Protein AF-S4P6R5-F1 (afdb_monomer_lite)

pLDDT: mean 89.03, std 12.49, range [44.88, 98.44]

Organism: NCBI:txid116150

Foldseek 3Di:
DPDPDDDDDDPVRVVVVVVVCVVPDPDPFDPDDVQFDALVCQLVQVGKDWPDQDPVDRDTDIDGDDNVLSPLLSVLLVVLVVVVVVCVVCVVVVHDLDDPVLVCCSCPVLVCLNVQLCVQRVVRNVDPHGHHNVSNVSSSVSSSVSSVVSVVSVVVSVVVVVVVVVVVVVVVVD

Radius of gyration: 25.07 Å; chains: 1; bounding box: 63×28×96 Å

Secondary structure (DSSP, 8-state):
---SS-----HHHHHHHHHHHHHH------S--TT---GGGTTTT---EEEEE-SSSS-EEEE---HHHHHHHHHHHHHHHHHHHHHHHHHHTT---S-HHHHHHHHHHHHHHHHHHHHTTGGGGG--S---GGGGHHHHHHHHHHHHHHHHHHHHHHHHHHHHHHHHHHHH--

InterPro domains:
  IPR027005 O-mannosyl-transferase-like [PTHR10050] (7-156)
  IPR032421 Protein O-mannosyl-transferase, C-terminal four TM domain [PF16192] (11-164)

Sequence (174 aa):
MIPTAATQLSFWDKFMELQYKMVTHAADAPQGHMFASEPVEWPLLVRSIAYWLSPNSNAQVHLIGNMITWYAGTLSVLLYGGLLGLYAIRQRRAYFDLTPRASQKFYDAGCVLFLGYWLHYLPYFFMDRTLFLHHYLPAYIFKILLLAFVIDHIYFTICVHESKRSFTNIFILC

Structure (mmCIF, N/CA/C/O backbone):
data_AF-S4P6R5-F1
#
_entry.id   AF-S4P6R5-F1
#
loop_
_atom_site.group_PDB
_atom_site.id
_atom_site.type_symbol
_atom_site.label_atom_id
_atom_site.label_alt_id
_atom_site.label_comp_id
_atom_site.label_asym_id
_atom_site.label_entity_id
_atom_site.label_seq_id
_atom_site.pdbx_PDB_ins_code
_atom_site.Cartn_x
_atom_site.Cartn_y
_atom_site.Cartn_z
_atom_site.occupancy
_atom_site.B_iso_or_equiv
_atom_site.auth_seq_id
_atom_site.auth_comp_id
_atom_site.auth_asym_id
_atom_site.auth_atom_id
_atom_site.pdbx_PDB_model_num
ATOM 1 N N . MET A 1 1 ? 6.935 -5.300 -47.816 1.00 49.19 1 MET A N 1
ATOM 2 C CA . MET A 1 1 ? 7.312 -4.056 -48.523 1.00 49.19 1 MET A CA 1
ATOM 3 C C . MET A 1 1 ? 7.751 -3.051 -47.475 1.00 49.19 1 MET A C 1
ATOM 5 O O . MET A 1 1 ? 7.007 -2.855 -46.524 1.00 49.19 1 MET A O 1
ATOM 9 N N . ILE A 1 2 ? 8.954 -2.487 -47.594 1.00 55.53 2 ILE A N 1
ATOM 10 C CA . ILE A 1 2 ? 9.420 -1.423 -46.692 1.00 55.53 2 ILE A CA 1
ATOM 11 C C . ILE A 1 2 ? 8.800 -0.113 -47.203 1.00 55.53 2 ILE A C 1
ATOM 13 O O . ILE A 1 2 ? 8.944 0.166 -48.396 1.00 55.53 2 ILE A O 1
ATOM 17 N N . PRO A 1 3 ? 8.064 0.649 -46.377 1.00 72.31 3 PRO A N 1
ATOM 18 C CA . PRO A 1 3 ? 7.423 1.878 -46.830 1.00 72.31 3 PRO A CA 1
ATOM 19 C C . PRO A 1 3 ? 8.479 2.893 -47.287 1.00 72.31 3 PRO A C 1
ATOM 21 O O . PRO A 1 3 ? 9.433 3.178 -46.569 1.00 72.31 3 PRO A O 1
ATOM 24 N N . THR A 1 4 ? 8.311 3.424 -48.500 1.00 80.75 4 THR A N 1
ATOM 25 C CA . THR A 1 4 ? 9.236 4.374 -49.144 1.00 80.75 4 THR A CA 1
ATOM 26 C C . THR A 1 4 ? 8.958 5.837 -48.781 1.00 80.75 4 THR A C 1
ATOM 28 O O . THR A 1 4 ? 9.756 6.709 -49.115 1.00 80.75 4 THR A O 1
ATOM 31 N N . ALA A 1 5 ? 7.854 6.116 -48.078 1.00 80.56 5 ALA A N 1
ATOM 32 C CA . ALA A 1 5 ? 7.466 7.443 -47.605 1.00 80.56 5 ALA A CA 1
ATOM 33 C C . ALA A 1 5 ? 7.031 7.391 -46.132 1.00 80.56 5 ALA A C 1
ATOM 35 O O . ALA A 1 5 ? 6.478 6.389 -45.675 1.00 80.56 5 ALA A O 1
ATOM 36 N N . ALA A 1 6 ? 7.269 8.478 -45.392 1.00 79.38 6 ALA A N 1
ATOM 37 C CA . ALA A 1 6 ? 6.862 8.588 -43.995 1.00 79.38 6 ALA A CA 1
ATOM 38 C C . ALA A 1 6 ? 5.329 8.624 -43.876 1.00 79.38 6 ALA A C 1
ATOM 40 O O . ALA A 1 6 ? 4.673 9.479 -44.474 1.00 79.38 6 ALA A O 1
ATOM 41 N N . THR A 1 7 ? 4.760 7.720 -43.079 1.00 80.50 7 THR A N 1
ATOM 42 C CA . THR A 1 7 ? 3.329 7.699 -42.762 1.00 80.50 7 THR A CA 1
ATOM 43 C C . THR A 1 7 ? 2.951 8.945 -41.962 1.00 80.50 7 THR A C 1
ATOM 45 O O . THR A 1 7 ? 3.405 9.147 -40.835 1.00 80.50 7 THR A O 1
ATOM 48 N N . GLN A 1 8 ? 2.110 9.800 -42.546 1.00 87.56 8 GLN A N 1
ATOM 49 C CA . GLN A 1 8 ? 1.554 10.972 -41.872 1.00 87.56 8 GLN A CA 1
ATOM 50 C C . GLN A 1 8 ? 0.231 10.585 -41.212 1.00 87.56 8 GLN A C 1
ATOM 52 O O . GLN A 1 8 ? -0.776 10.388 -41.884 1.00 87.56 8 GLN A O 1
ATOM 57 N N . LEU A 1 9 ? 0.255 10.452 -39.890 1.00 89.94 9 LEU A N 1
ATOM 58 C CA . LEU A 1 9 ? -0.914 10.146 -39.064 1.00 89.94 9 LEU A CA 1
ATOM 59 C C . LEU A 1 9 ? -1.406 11.407 -38.347 1.00 89.94 9 LEU A C 1
ATOM 61 O O . LEU A 1 9 ? -0.592 12.263 -37.972 1.00 89.94 9 LEU A O 1
ATOM 65 N N . SER A 1 10 ? -2.717 11.495 -38.106 1.00 95.25 10 SER A N 1
ATOM 66 C CA . SER A 1 10 ? -3.272 12.531 -37.232 1.00 95.25 10 SER A CA 1
ATOM 67 C C . SER A 1 10 ? -2.797 12.331 -35.786 1.00 95.25 10 SER A C 1
ATOM 69 O O . SER A 1 10 ? -2.272 11.276 -35.422 1.00 95.25 10 SER A O 1
ATOM 71 N N . PHE A 1 11 ? -2.972 13.343 -34.932 1.00 95.69 11 PHE A N 1
ATOM 72 C CA . PHE A 1 11 ? -2.627 13.221 -33.513 1.00 95.69 11 PHE A CA 1
ATOM 73 C C . PHE A 1 11 ? -3.357 12.047 -32.840 1.00 95.69 11 PHE A C 1
ATOM 75 O O . PHE A 1 11 ? -2.725 11.263 -32.133 1.00 95.69 11 PHE A O 1
ATOM 82 N N . TRP A 1 12 ? -4.663 11.903 -33.087 1.00 97.50 12 TRP A N 1
ATOM 83 C CA . TRP A 1 12 ? -5.478 10.854 -32.473 1.00 97.50 12 TRP A CA 1
ATOM 84 C C . TRP A 1 12 ? -5.110 9.464 -32.982 1.00 97.50 12 TRP A C 1
ATOM 86 O O . TRP A 1 12 ? -5.035 8.538 -32.179 1.00 97.50 12 TRP A O 1
ATOM 96 N N . ASP A 1 13 ? -4.784 9.332 -34.269 1.00 95.69 13 ASP A N 1
ATOM 97 C CA . ASP A 1 13 ? -4.328 8.054 -34.825 1.00 95.69 13 ASP A CA 1
ATOM 98 C C . ASP A 1 13 ? -2.990 7.640 -34.207 1.00 95.69 13 ASP A C 1
ATOM 100 O O . ASP A 1 13 ? -2.846 6.507 -33.754 1.00 95.69 13 ASP A O 1
ATOM 104 N N . LYS A 1 14 ? -2.036 8.578 -34.085 1.00 95.00 14 LYS A N 1
ATOM 105 C CA . LYS A 1 14 ? -0.759 8.330 -33.392 1.00 95.00 14 LYS A CA 1
ATOM 106 C C . LYS A 1 14 ? -0.977 7.952 -31.932 1.00 95.00 14 LYS A C 1
ATOM 108 O O . LYS A 1 14 ? -0.330 7.034 -31.438 1.00 95.00 14 LYS A O 1
ATOM 113 N N . PHE A 1 15 ? -1.867 8.655 -31.234 1.00 95.69 15 PHE A N 1
ATOM 114 C CA . PHE A 1 15 ? -2.167 8.374 -29.834 1.00 95.69 15 PHE A CA 1
ATOM 115 C C . PHE A 1 15 ? -2.752 6.969 -29.662 1.00 95.69 15 PHE A C 1
ATOM 117 O O . PHE A 1 15 ? -2.246 6.199 -28.849 1.00 95.69 15 PHE A O 1
ATOM 124 N N . MET A 1 16 ? -3.769 6.611 -30.450 1.00 96.44 16 MET A N 1
ATOM 125 C CA . MET A 1 16 ? -4.414 5.298 -30.373 1.00 96.44 16 MET A CA 1
ATOM 126 C C . MET A 1 16 ? -3.463 4.172 -30.776 1.00 96.44 16 MET A C 1
ATOM 128 O O . MET A 1 16 ? -3.412 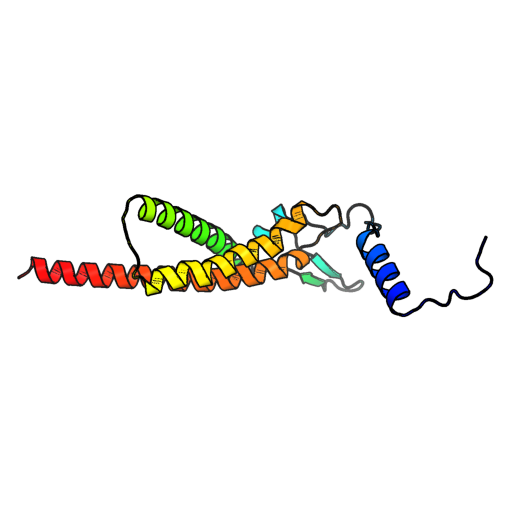3.150 -30.094 1.00 96.44 16 MET A O 1
ATOM 132 N N . GLU A 1 17 ? -2.657 4.372 -31.823 1.00 94.44 17 GLU A N 1
ATOM 133 C CA . GLU A 1 17 ? -1.625 3.414 -32.225 1.00 94.44 17 GLU A CA 1
ATOM 134 C C . GLU A 1 17 ? -0.605 3.189 -31.100 1.00 94.44 17 GLU A C 1
ATOM 136 O O . GLU A 1 17 ? -0.241 2.047 -30.817 1.00 94.44 17 GLU A O 1
ATOM 141 N N . LEU A 1 18 ? -0.168 4.255 -30.421 1.00 93.75 18 LEU A N 1
ATOM 142 C CA . LEU A 1 18 ? 0.756 4.153 -29.293 1.00 93.75 18 LEU A CA 1
ATOM 143 C C . LEU A 1 18 ? 0.129 3.442 -28.091 1.00 93.75 18 LEU A C 1
ATOM 145 O O . LEU A 1 18 ? 0.783 2.574 -27.522 1.00 93.75 18 LEU A O 1
ATOM 149 N N . GLN A 1 19 ? -1.115 3.753 -27.711 1.00 95.12 19 GLN A N 1
ATOM 150 C CA . GLN A 1 19 ? -1.785 3.057 -26.603 1.00 95.12 19 GLN A CA 1
ATOM 151 C C . GLN A 1 19 ? -1.976 1.571 -26.909 1.00 95.12 19 GLN A C 1
ATOM 153 O O . GLN A 1 19 ? -1.683 0.730 -26.061 1.00 95.12 19 GLN A O 1
ATOM 158 N N . TYR A 1 20 ? -2.396 1.242 -28.136 1.00 93.94 20 TYR A N 1
ATOM 159 C CA . TYR A 1 20 ? -2.498 -0.142 -28.588 1.00 93.94 20 TYR A CA 1
ATOM 160 C C . TYR A 1 20 ? -1.148 -0.846 -28.461 1.00 93.94 20 TYR A C 1
ATOM 162 O O . TYR A 1 20 ? -1.064 -1.878 -27.803 1.00 93.94 20 TYR A O 1
ATOM 170 N N . LYS A 1 21 ? -0.075 -0.236 -28.981 1.00 91.44 21 LYS A N 1
ATOM 171 C CA . LYS A 1 21 ? 1.283 -0.771 -28.855 1.00 91.44 21 LYS A CA 1
ATOM 172 C C . LYS A 1 21 ? 1.693 -0.952 -27.397 1.00 91.44 21 LYS A C 1
ATOM 174 O O . LYS A 1 21 ? 2.181 -2.019 -27.074 1.00 91.44 21 LYS A O 1
ATOM 179 N N . MET A 1 22 ? 1.456 0.013 -26.510 1.00 89.75 22 MET A N 1
ATOM 180 C CA . MET A 1 22 ? 1.801 -0.101 -25.083 1.00 89.75 22 MET A CA 1
ATOM 181 C C . MET A 1 22 ? 1.069 -1.253 -24.379 1.00 89.75 22 MET A C 1
ATOM 183 O O . MET A 1 22 ? 1.648 -1.883 -23.501 1.00 89.75 22 MET A O 1
ATOM 187 N N . VAL A 1 23 ? -0.182 -1.538 -24.759 1.00 87.94 23 VAL A N 1
ATOM 188 C CA . VAL A 1 23 ? -0.982 -2.629 -24.177 1.00 87.94 23 VAL A CA 1
ATOM 189 C C . VAL A 1 23 ? -0.608 -3.988 -24.770 1.00 87.94 23 VAL A C 1
ATOM 191 O O . VAL A 1 23 ? -0.499 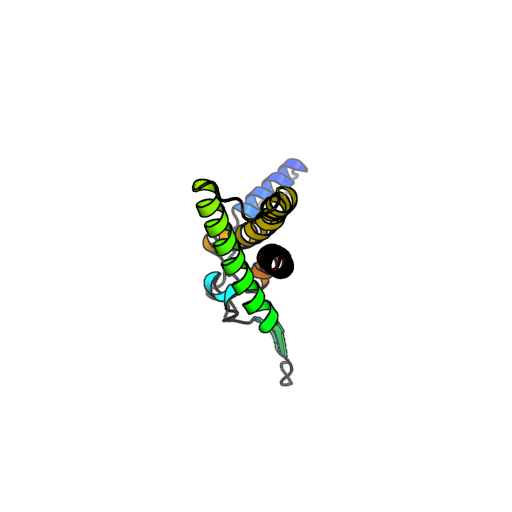-4.964 -24.035 1.00 87.94 23 VAL A O 1
ATOM 194 N N . THR A 1 24 ? -0.414 -4.072 -26.090 1.00 86.00 24 THR A N 1
ATOM 195 C CA . THR A 1 24 ? -0.097 -5.337 -26.774 1.00 86.00 24 THR A CA 1
ATOM 196 C C . THR A 1 24 ? 1.375 -5.704 -26.727 1.00 86.00 24 THR A C 1
ATOM 198 O O . THR A 1 24 ? 1.731 -6.832 -27.059 1.00 86.00 24 THR A O 1
ATOM 201 N N . HIS A 1 25 ? 2.245 -4.755 -26.379 1.00 80.56 25 HIS A N 1
ATOM 202 C CA . HIS A 1 25 ? 3.666 -5.009 -26.232 1.00 80.56 25 HIS A CA 1
ATOM 203 C C . HIS A 1 25 ? 3.883 -5.915 -25.022 1.00 80.56 25 HIS A C 1
ATOM 205 O O . HIS A 1 25 ? 4.023 -5.460 -23.885 1.00 80.56 25 HIS A O 1
ATOM 211 N N . ALA A 1 26 ? 3.947 -7.219 -25.284 1.00 65.38 26 ALA A N 1
ATOM 212 C CA . ALA A 1 26 ? 4.598 -8.149 -24.385 1.00 65.38 26 ALA A CA 1
ATOM 213 C C . ALA A 1 26 ? 6.039 -7.659 -24.239 1.00 65.38 26 ALA A C 1
ATOM 215 O O . ALA A 1 26 ? 6.773 -7.589 -25.222 1.00 65.38 26 ALA A O 1
ATOM 216 N N . ALA A 1 27 ? 6.417 -7.213 -23.040 1.00 63.91 27 ALA A N 1
ATOM 217 C CA . ALA A 1 27 ? 7.811 -6.898 -22.783 1.00 63.91 27 ALA A CA 1
ATOM 218 C C . ALA A 1 27 ? 8.633 -8.134 -23.160 1.00 63.91 27 ALA A C 1
ATOM 220 O O . ALA A 1 27 ? 8.326 -9.223 -22.673 1.00 63.91 27 ALA A O 1
ATOM 221 N N . ASP A 1 28 ? 9.647 -7.960 -24.010 1.00 55.53 28 ASP A N 1
ATOM 222 C CA . ASP A 1 28 ? 10.716 -8.936 -24.190 1.00 55.53 28 ASP A CA 1
ATOM 223 C C . ASP A 1 28 ? 11.390 -9.093 -22.826 1.00 55.53 28 ASP A C 1
ATOM 225 O O . ASP A 1 28 ? 12.357 -8.404 -22.511 1.00 55.53 28 ASP A O 1
ATOM 229 N N . ALA A 1 29 ? 10.810 -9.900 -21.941 1.00 55.19 29 ALA A N 1
ATOM 230 C CA . ALA A 1 29 ? 11.391 -10.207 -20.656 1.00 55.19 29 ALA A CA 1
ATOM 231 C C . ALA A 1 29 ? 12.580 -11.118 -20.966 1.00 55.19 29 ALA A C 1
ATOM 233 O O . ALA A 1 29 ? 12.367 -12.272 -21.357 1.00 55.19 29 ALA A O 1
ATOM 234 N N . PRO A 1 30 ? 13.834 -10.647 -20.826 1.00 55.91 30 PRO A N 1
ATOM 235 C CA . PRO A 1 30 ? 14.956 -11.560 -20.881 1.00 55.91 30 PRO A CA 1
ATOM 236 C C . PRO A 1 30 ? 14.722 -12.568 -19.755 1.00 55.91 30 PRO A C 1
ATOM 238 O O . PRO A 1 30 ? 14.359 -12.174 -18.642 1.00 55.91 30 PRO A O 1
ATOM 241 N N . GLN A 1 31 ? 14.867 -13.860 -20.052 1.00 58.12 31 GLN A N 1
ATOM 242 C CA . GLN A 1 31 ? 14.749 -14.931 -19.065 1.00 58.12 31 GLN A CA 1
ATOM 243 C C . GLN A 1 31 ? 15.452 -14.535 -17.757 1.00 58.12 31 GLN A C 1
ATOM 245 O O . GLN A 1 31 ? 16.655 -14.296 -17.752 1.00 58.12 31 GLN A O 1
ATOM 250 N N . GLY A 1 32 ? 14.674 -14.443 -16.672 1.00 63.12 32 GLY A N 1
ATOM 251 C CA . GLY A 1 32 ? 15.136 -14.347 -15.286 1.00 63.12 32 GLY A CA 1
ATOM 252 C C . GLY A 1 32 ? 16.294 -13.381 -15.031 1.00 63.12 32 GLY A C 1
ATOM 253 O O . GLY A 1 32 ? 17.434 -13.809 -14.863 1.00 63.12 32 GLY A O 1
ATOM 254 N N . HIS A 1 33 ? 16.017 -12.080 -14.902 1.00 78.56 33 HIS A N 1
ATOM 255 C CA . HIS A 1 33 ? 17.013 -11.169 -14.337 1.00 78.56 33 HIS A CA 1
ATOM 256 C C . HIS A 1 33 ? 17.398 -11.629 -12.919 1.00 78.56 33 HIS A C 1
ATOM 258 O O . HIS A 1 33 ? 16.525 -11.904 -12.100 1.00 78.56 33 HIS A O 1
ATOM 264 N N . MET A 1 34 ? 18.694 -11.675 -12.598 1.00 83.94 34 MET A N 1
ATOM 265 C CA . MET A 1 34 ? 19.197 -12.248 -11.335 1.00 83.94 34 MET A CA 1
ATOM 266 C C . MET A 1 34 ? 18.602 -11.610 -10.064 1.00 83.94 34 MET A C 1
ATOM 268 O O . MET A 1 34 ? 18.429 -12.284 -9.053 1.00 83.94 34 MET A O 1
ATOM 272 N N . PHE A 1 35 ? 18.258 -10.318 -10.127 1.00 84.81 35 PHE A N 1
ATOM 273 C CA . PHE A 1 35 ? 17.625 -9.564 -9.034 1.00 84.81 35 PHE A CA 1
ATOM 274 C C . PHE A 1 35 ? 16.091 -9.499 -9.125 1.00 84.81 35 PHE A C 1
ATOM 276 O O . PHE A 1 35 ? 15.471 -8.703 -8.421 1.00 84.81 35 PHE A O 1
ATOM 283 N N . ALA A 1 36 ? 15.473 -10.272 -10.021 1.00 89.38 36 ALA A N 1
ATOM 284 C CA . ALA A 1 36 ? 14.021 -10.370 -10.087 1.00 89.38 36 ALA A CA 1
ATOM 285 C C . ALA A 1 36 ? 13.467 -10.980 -8.792 1.00 89.38 36 ALA A C 1
ATOM 287 O O . ALA A 1 36 ? 14.110 -11.827 -8.154 1.00 89.38 36 ALA A O 1
ATOM 288 N N . SER A 1 37 ? 12.277 -10.524 -8.411 1.00 91.81 37 SER A N 1
ATOM 289 C CA . SER A 1 37 ? 11.564 -10.999 -7.230 1.00 91.81 37 SER A CA 1
ATOM 290 C C . SER A 1 37 ? 10.073 -11.132 -7.492 1.00 91.81 37 SER A C 1
ATOM 292 O O . SER A 1 37 ? 9.493 -10.390 -8.288 1.00 91.81 37 SER A O 1
ATOM 294 N N . GLU A 1 38 ? 9.451 -12.067 -6.787 1.00 92.62 38 GLU A N 1
ATOM 295 C CA . GLU A 1 38 ? 8.033 -12.375 -6.927 1.00 92.62 38 GLU A CA 1
ATOM 296 C C . GLU A 1 38 ? 7.172 -11.575 -5.941 1.00 92.62 38 GLU A C 1
ATOM 298 O O . GLU A 1 38 ? 7.630 -11.254 -4.840 1.00 92.62 38 GLU A O 1
ATOM 303 N N . PRO A 1 39 ? 5.893 -11.298 -6.268 1.00 94.94 39 PRO A N 1
ATOM 304 C CA . PRO A 1 39 ? 4.991 -10.568 -5.382 1.00 94.94 39 PRO A CA 1
ATOM 305 C C . PRO A 1 39 ? 4.918 -11.130 -3.959 1.00 94.94 39 PRO A C 1
ATOM 307 O O . PRO A 1 39 ? 4.879 -10.361 -2.998 1.00 94.94 39 PRO A O 1
ATOM 310 N N . VAL A 1 40 ? 4.945 -12.456 -3.798 1.00 95.12 40 VAL A N 1
ATOM 311 C CA . VAL A 1 40 ? 4.881 -13.140 -2.491 1.00 95.12 40 VAL A CA 1
ATOM 312 C C . VAL A 1 40 ? 6.116 -12.854 -1.625 1.00 95.12 40 VAL A C 1
ATOM 314 O O . VAL A 1 40 ? 6.020 -12.812 -0.400 1.00 95.12 40 VAL A O 1
ATOM 317 N N . GLU A 1 41 ? 7.272 -12.604 -2.241 1.00 94.75 41 GLU A N 1
ATOM 318 C CA . GLU A 1 41 ? 8.531 -12.332 -1.541 1.00 94.75 41 GLU A CA 1
ATOM 319 C C . GLU A 1 41 ? 8.583 -10.911 -0.950 1.00 94.75 41 GLU A C 1
ATOM 321 O O . GLU A 1 41 ? 9.350 -10.641 -0.019 1.00 94.75 41 GLU A O 1
ATOM 326 N N . TRP A 1 42 ? 7.782 -9.975 -1.473 1.00 95.81 42 TRP A N 1
ATOM 327 C CA . TRP A 1 42 ? 7.905 -8.555 -1.133 1.00 95.81 42 TRP A CA 1
ATOM 328 C C . TRP A 1 42 ? 7.504 -8.207 0.302 1.00 95.81 42 TRP A C 1
ATOM 330 O O . TRP A 1 42 ? 8.256 -7.463 0.937 1.00 95.81 42 TRP A O 1
ATOM 340 N N . PRO A 1 43 ? 6.394 -8.708 0.886 1.00 95.38 43 PRO A N 1
ATOM 341 C CA . PRO A 1 43 ? 6.028 -8.385 2.267 1.00 95.38 43 PRO A CA 1
ATOM 342 C C . PRO A 1 43 ? 7.054 -8.850 3.304 1.00 95.38 43 PRO A C 1
ATOM 344 O O . PRO A 1 43 ? 7.117 -8.254 4.382 1.00 95.38 43 PRO A O 1
ATOM 347 N N . LEU A 1 44 ? 7.842 -9.875 2.963 1.00 94.12 44 LEU A N 1
ATOM 348 C CA . LEU A 1 44 ? 8.883 -10.476 3.799 1.00 94.12 44 LEU A CA 1
ATOM 349 C C . LEU A 1 44 ? 10.293 -9.950 3.489 1.00 94.12 44 LEU A C 1
ATOM 351 O O . LEU A 1 44 ? 11.238 -10.338 4.164 1.00 94.12 44 LEU A O 1
ATOM 355 N N . LEU A 1 45 ? 10.442 -9.066 2.494 1.00 94.19 45 LEU A N 1
ATOM 356 C CA . LEU A 1 45 ? 11.730 -8.495 2.087 1.00 94.19 45 LEU A CA 1
ATOM 357 C C . LEU A 1 45 ? 12.797 -9.580 1.807 1.00 94.19 45 LEU A C 1
ATOM 359 O O . LEU A 1 45 ? 13.952 -9.441 2.196 1.00 94.19 45 LEU A O 1
ATOM 363 N N . VAL A 1 46 ? 12.412 -10.673 1.136 1.00 92.81 46 VAL A N 1
ATOM 364 C CA . VAL A 1 46 ? 13.314 -11.822 0.894 1.00 92.81 46 VAL A CA 1
ATOM 365 C C . VAL A 1 46 ? 14.480 -11.449 -0.027 1.00 92.81 46 VAL A C 1
ATOM 367 O O . VAL A 1 46 ? 15.596 -11.932 0.151 1.00 92.81 46 VAL A O 1
ATOM 370 N N . ARG A 1 47 ? 14.230 -10.578 -1.014 1.00 89.81 47 ARG A N 1
ATOM 371 C CA . ARG A 1 47 ? 15.209 -10.179 -2.034 1.00 89.81 47 ARG A CA 1
ATOM 372 C C . ARG A 1 47 ? 15.376 -8.663 -2.097 1.00 89.81 47 ARG A C 1
ATOM 374 O O . ARG A 1 47 ? 14.387 -7.929 -2.109 1.00 89.81 47 ARG A O 1
ATOM 381 N N . SER A 1 48 ? 16.626 -8.211 -2.196 1.00 91.44 48 SER A N 1
ATOM 382 C CA . SER A 1 48 ? 17.008 -6.829 -2.516 1.00 91.44 48 SER A CA 1
ATOM 383 C C . SER A 1 48 ? 17.391 -6.688 -3.993 1.00 91.44 48 SER A C 1
ATOM 385 O O . SER A 1 48 ? 17.543 -7.676 -4.712 1.00 91.44 48 SER A O 1
ATOM 387 N N . ILE A 1 49 ? 17.562 -5.446 -4.452 1.00 92.62 49 ILE A N 1
ATOM 388 C CA . ILE A 1 49 ? 18.027 -5.147 -5.814 1.00 92.62 49 ILE A CA 1
ATOM 389 C C . ILE A 1 49 ? 19.341 -4.377 -5.729 1.00 92.62 49 ILE A C 1
ATOM 391 O O . ILE A 1 49 ? 19.384 -3.324 -5.094 1.00 92.62 49 ILE A O 1
ATOM 395 N N . ALA A 1 50 ? 20.382 -4.849 -6.414 1.00 91.94 50 ALA A N 1
ATOM 396 C CA . ALA A 1 50 ? 21.591 -4.062 -6.633 1.00 91.94 50 ALA A CA 1
ATOM 397 C C . ALA A 1 50 ? 21.378 -3.119 -7.827 1.00 91.94 50 ALA A C 1
ATOM 399 O O . ALA A 1 50 ? 21.111 -3.577 -8.936 1.00 91.94 50 ALA A O 1
ATOM 400 N N . TYR A 1 51 ? 21.497 -1.809 -7.613 1.00 91.94 51 TYR A N 1
ATOM 401 C CA . TYR A 1 51 ? 21.436 -0.816 -8.692 1.00 91.94 51 TYR A CA 1
ATOM 402 C C . TYR A 1 51 ? 22.804 -0.533 -9.295 1.00 91.94 51 TYR A C 1
ATOM 404 O O . TYR A 1 51 ? 22.913 -0.253 -10.486 1.00 91.94 51 TYR A O 1
ATOM 412 N N . TRP A 1 52 ? 23.844 -0.579 -8.467 1.00 93.81 52 TRP A N 1
ATOM 413 C CA . TRP A 1 52 ? 25.197 -0.301 -8.910 1.00 93.81 52 TRP A CA 1
ATOM 414 C C . TRP A 1 52 ? 26.212 -1.078 -8.085 1.00 93.81 52 TRP A C 1
ATOM 416 O O . TRP A 1 52 ? 26.109 -1.157 -6.858 1.00 93.81 52 TRP A O 1
ATOM 426 N N . LEU A 1 53 ? 27.199 -1.628 -8.782 1.00 93.12 53 LEU A N 1
ATOM 427 C CA . LEU A 1 53 ? 28.350 -2.327 -8.232 1.00 93.12 53 LEU A CA 1
ATOM 428 C C . LEU A 1 53 ? 29.590 -1.678 -8.846 1.00 93.12 53 LEU A C 1
ATOM 430 O O . LEU A 1 53 ? 29.678 -1.549 -10.069 1.00 93.12 53 LEU A O 1
ATOM 434 N N . SER A 1 54 ? 30.528 -1.240 -8.011 1.00 93.50 54 SER A N 1
ATOM 435 C CA . SER A 1 54 ? 31.784 -0.679 -8.501 1.00 93.50 54 SER A CA 1
ATOM 436 C C . SER A 1 54 ? 32.630 -1.766 -9.175 1.00 93.50 54 SER A C 1
ATOM 438 O O . SER A 1 54 ? 32.824 -2.829 -8.588 1.00 93.50 54 SER A O 1
ATOM 440 N N . PRO A 1 55 ? 33.189 -1.518 -10.372 1.00 92.44 55 PRO A N 1
ATOM 441 C CA . PRO A 1 55 ? 34.068 -2.482 -11.033 1.00 92.44 55 PRO A CA 1
ATOM 442 C C . PRO A 1 55 ? 35.452 -2.579 -10.373 1.00 92.44 55 PRO A C 1
ATOM 444 O O . PRO A 1 55 ? 36.123 -3.597 -10.501 1.00 92.44 55 PRO A O 1
ATOM 447 N N . ASN A 1 56 ? 35.880 -1.521 -9.675 1.00 94.62 56 ASN A N 1
ATOM 448 C CA . ASN A 1 56 ? 37.252 -1.364 -9.175 1.00 94.62 56 ASN A CA 1
ATOM 449 C C . ASN A 1 56 ? 37.335 -1.294 -7.641 1.00 94.62 56 ASN A C 1
ATOM 451 O O . ASN A 1 56 ? 38.420 -1.162 -7.082 1.00 94.62 56 ASN A O 1
ATOM 455 N N . SER A 1 57 ? 36.201 -1.317 -6.941 1.00 94.38 57 SER A N 1
ATOM 456 C CA . SER A 1 57 ? 36.138 -1.266 -5.477 1.00 94.38 57 SER A CA 1
ATOM 457 C C . SER A 1 57 ? 34.962 -2.092 -4.956 1.00 94.38 57 SER A C 1
ATOM 459 O O . SER A 1 57 ? 34.082 -2.466 -5.717 1.00 94.38 57 SER A O 1
ATOM 461 N N . ASN A 1 58 ? 34.896 -2.348 -3.648 1.00 92.88 58 ASN A N 1
ATOM 462 C CA . ASN A 1 58 ? 33.774 -3.078 -3.032 1.00 92.88 58 ASN A CA 1
ATOM 463 C C . ASN A 1 58 ? 32.545 -2.188 -2.740 1.00 92.88 58 ASN A C 1
ATOM 465 O O . ASN A 1 58 ? 31.732 -2.504 -1.872 1.00 92.88 58 ASN A O 1
ATOM 469 N N . ALA A 1 59 ? 32.422 -1.037 -3.406 1.00 94.69 59 ALA A N 1
ATOM 470 C CA . ALA A 1 59 ? 31.300 -0.126 -3.206 1.00 94.69 59 ALA A CA 1
ATOM 471 C C . ALA A 1 59 ? 30.056 -0.615 -3.964 1.00 94.69 59 ALA A C 1
ATOM 473 O O . ALA A 1 59 ? 30.146 -1.039 -5.116 1.00 94.69 59 ALA A O 1
ATOM 474 N N . GLN A 1 60 ? 28.889 -0.523 -3.323 1.00 94.75 60 GLN A N 1
ATOM 475 C CA . GLN A 1 60 ? 27.627 -1.009 -3.875 1.00 94.75 60 GLN A CA 1
ATOM 476 C C . GLN A 1 60 ? 26.443 -0.139 -3.443 1.00 94.75 60 GLN A C 1
ATOM 478 O O . GLN A 1 60 ? 26.399 0.337 -2.310 1.00 94.75 60 GLN A O 1
ATOM 483 N N . VAL A 1 61 ? 25.468 0.034 -4.336 1.00 94.94 61 VAL A N 1
ATOM 484 C CA . VAL A 1 61 ? 24.197 0.720 -4.065 1.00 94.94 61 VAL A CA 1
ATOM 485 C C . VAL A 1 61 ? 23.067 -0.286 -4.219 1.00 94.94 61 VAL A C 1
ATOM 487 O O . VAL A 1 61 ? 22.831 -0.802 -5.312 1.00 94.94 61 VAL A O 1
ATOM 490 N N . HIS A 1 62 ? 22.367 -0.559 -3.118 1.00 94.31 62 HIS A N 1
ATOM 491 C CA . HIS A 1 62 ? 21.270 -1.524 -3.060 1.00 94.31 62 HIS A CA 1
ATOM 492 C C . HIS A 1 62 ? 19.969 -0.868 -2.622 1.00 94.31 62 HIS A C 1
ATOM 494 O O . HIS A 1 62 ? 19.950 -0.048 -1.705 1.00 94.31 62 HIS A O 1
ATOM 500 N N . LEU A 1 63 ? 18.869 -1.298 -3.233 1.00 94.88 63 LEU A N 1
ATOM 501 C CA . LEU A 1 63 ? 17.532 -1.072 -2.712 1.00 94.88 63 LEU A CA 1
ATOM 502 C C . LEU A 1 63 ? 17.203 -2.153 -1.691 1.00 94.88 63 LEU A C 1
ATOM 504 O O . LEU A 1 63 ? 16.937 -3.304 -2.050 1.00 94.88 63 LEU A O 1
ATOM 508 N N . ILE A 1 64 ? 17.175 -1.756 -0.426 1.00 94.56 64 ILE A N 1
ATOM 509 C CA . ILE A 1 64 ? 16.697 -2.581 0.675 1.00 94.56 64 ILE A CA 1
ATOM 510 C C . ILE A 1 64 ? 15.740 -1.764 1.541 1.00 94.56 64 ILE A C 1
ATOM 512 O O . ILE A 1 64 ? 15.960 -0.582 1.806 1.00 94.56 64 ILE A O 1
ATOM 516 N N . GLY A 1 65 ? 14.643 -2.393 1.951 1.00 93.19 65 GLY A N 1
ATOM 517 C CA . GLY A 1 65 ? 13.681 -1.790 2.861 1.00 93.19 65 GLY A CA 1
ATOM 518 C C . GLY A 1 65 ? 14.229 -1.682 4.283 1.00 93.19 65 GLY A C 1
ATOM 519 O O . GLY A 1 65 ? 15.026 -2.511 4.720 1.00 93.19 65 GLY A O 1
ATOM 520 N N . ASN A 1 66 ? 13.762 -0.695 5.048 1.00 95.69 66 ASN A N 1
ATOM 521 C CA . ASN A 1 66 ? 14.021 -0.674 6.486 1.00 95.69 66 ASN A CA 1
ATOM 522 C C . ASN A 1 66 ? 13.221 -1.799 7.160 1.00 95.69 66 ASN A C 1
ATOM 524 O O . ASN A 1 66 ? 11.990 -1.750 7.206 1.00 95.69 66 ASN A O 1
ATOM 528 N N . MET A 1 67 ? 13.942 -2.782 7.702 1.00 95.00 67 MET A N 1
ATOM 529 C CA . MET A 1 67 ? 13.398 -4.027 8.250 1.00 95.00 67 MET A CA 1
ATOM 530 C C . MET A 1 67 ? 12.288 -3.807 9.287 1.00 95.00 67 MET A C 1
ATOM 532 O O . MET A 1 67 ? 11.253 -4.472 9.244 1.00 95.00 67 MET A O 1
ATOM 536 N N . ILE A 1 68 ? 12.475 -2.834 10.185 1.00 96.69 68 ILE A N 1
ATOM 537 C CA . ILE A 1 68 ? 11.534 -2.535 11.271 1.00 96.69 68 ILE A CA 1
ATOM 538 C C . ILE A 1 68 ? 10.216 -2.046 10.681 1.00 96.69 68 ILE A C 1
ATOM 540 O O . ILE A 1 68 ? 9.161 -2.622 10.935 1.00 96.69 68 ILE A O 1
ATOM 544 N N . THR A 1 69 ? 10.275 -1.013 9.841 1.00 96.56 69 THR A N 1
ATOM 545 C CA . THR A 1 69 ? 9.077 -0.447 9.208 1.00 96.56 69 THR A CA 1
ATOM 546 C C . THR A 1 69 ? 8.421 -1.429 8.239 1.00 96.56 69 THR A C 1
ATOM 548 O O . THR A 1 69 ? 7.197 -1.446 8.099 1.00 96.56 69 THR A O 1
ATOM 551 N N . TRP A 1 70 ? 9.216 -2.304 7.616 1.00 96.94 70 TRP A N 1
ATOM 552 C CA . TRP A 1 70 ? 8.714 -3.303 6.688 1.00 96.94 70 TRP A CA 1
ATOM 553 C C . TRP A 1 70 ? 7.849 -4.337 7.387 1.00 96.94 70 TRP A C 1
ATOM 555 O O . TRP A 1 70 ? 6.691 -4.498 6.999 1.00 96.94 70 TRP A O 1
ATOM 565 N N . TYR A 1 71 ? 8.362 -4.974 8.437 1.00 97.38 71 TYR A N 1
ATOM 566 C CA . TYR A 1 71 ? 7.594 -5.957 9.192 1.00 97.38 71 TYR A CA 1
ATOM 567 C C . TYR A 1 71 ? 6.475 -5.322 10.008 1.00 97.38 71 TYR A C 1
ATOM 569 O O . TYR A 1 71 ? 5.369 -5.857 10.001 1.00 97.38 71 TYR A O 1
ATOM 577 N N . ALA A 1 72 ? 6.705 -4.164 10.636 1.00 97.62 72 ALA A N 1
ATOM 578 C CA . ALA A 1 72 ? 5.652 -3.451 11.359 1.00 97.62 72 ALA A CA 1
ATOM 579 C C . ALA A 1 72 ? 4.474 -3.108 10.436 1.00 97.62 72 ALA A C 1
ATOM 581 O O . ALA A 1 72 ? 3.321 -3.328 10.795 1.00 97.62 72 ALA A O 1
ATOM 582 N N . GLY A 1 73 ? 4.747 -2.645 9.212 1.00 97.38 73 GLY A N 1
ATOM 583 C CA . GLY A 1 73 ? 3.694 -2.401 8.233 1.00 97.38 73 GLY A CA 1
ATOM 584 C C . GLY A 1 73 ? 3.023 -3.686 7.728 1.00 97.38 73 GLY A C 1
ATOM 585 O O . GLY A 1 73 ? 1.822 -3.707 7.496 1.00 97.38 73 GLY A O 1
ATOM 586 N N . THR A 1 74 ? 3.756 -4.791 7.563 1.00 97.31 74 THR A N 1
ATOM 587 C CA . THR A 1 74 ? 3.122 -6.074 7.199 1.00 97.31 74 THR A CA 1
ATOM 588 C C . THR A 1 74 ? 2.197 -6.558 8.324 1.00 97.31 74 THR A C 1
ATOM 590 O O . THR A 1 74 ? 1.075 -6.991 8.065 1.00 97.31 74 THR A O 1
ATOM 593 N N . LEU A 1 75 ? 2.617 -6.395 9.581 1.00 97.62 75 LEU A N 1
ATOM 594 C CA . LEU A 1 75 ? 1.792 -6.670 10.751 1.00 97.62 75 LEU A CA 1
ATOM 595 C C . LEU A 1 75 ? 0.561 -5.752 10.812 1.00 97.62 75 LEU A C 1
ATOM 597 O O . LEU A 1 75 ? -0.521 -6.233 11.133 1.00 97.62 75 LEU A O 1
ATOM 601 N N . SER A 1 76 ? 0.677 -4.462 10.471 1.00 97.62 76 SER A N 1
ATOM 602 C CA . SER A 1 76 ? -0.468 -3.539 10.504 1.00 97.62 76 SER A CA 1
ATOM 603 C C . SER A 1 76 ? -1.568 -3.909 9.510 1.00 97.62 76 SER A C 1
ATOM 605 O O . SER A 1 76 ? -2.743 -3.784 9.850 1.00 97.62 76 SER A O 1
ATOM 607 N N . VAL A 1 77 ? -1.219 -4.430 8.328 1.00 98.12 77 VAL A N 1
ATOM 608 C CA . VAL A 1 77 ? -2.197 -4.954 7.357 1.00 98.12 77 VAL A CA 1
ATOM 609 C C . VAL A 1 77 ? -2.975 -6.125 7.959 1.00 98.12 77 VAL A C 1
ATOM 611 O O . VAL A 1 77 ? -4.205 -6.139 7.895 1.00 98.12 77 VAL A O 1
ATOM 614 N N . LEU A 1 78 ? -2.281 -7.075 8.597 1.00 97.94 78 LEU A N 1
ATOM 615 C CA . LEU A 1 78 ? -2.919 -8.217 9.263 1.00 97.94 78 LEU A CA 1
ATOM 616 C C . LEU A 1 78 ? -3.792 -7.773 10.444 1.00 97.94 78 LEU A C 1
ATOM 618 O O . LEU A 1 78 ? -4.925 -8.232 10.574 1.00 97.94 78 LEU A O 1
ATOM 622 N N . LEU A 1 79 ? -3.293 -6.856 11.278 1.00 98.00 79 LEU A N 1
ATOM 623 C CA . LEU A 1 79 ? -4.026 -6.322 12.425 1.00 98.00 79 LEU A CA 1
ATOM 624 C C . LEU A 1 79 ? -5.279 -5.564 11.993 1.00 98.00 79 LEU A C 1
ATOM 626 O O . LEU A 1 79 ? -6.344 -5.802 12.554 1.00 98.00 79 LEU A O 1
ATOM 630 N N . TYR A 1 80 ? -5.185 -4.688 10.990 1.00 98.12 80 TYR A N 1
ATOM 631 C CA . TYR A 1 80 ? -6.350 -3.971 10.481 1.00 98.12 80 TYR A CA 1
ATOM 632 C C . TYR A 1 80 ? -7.381 -4.933 9.886 1.00 98.12 80 TYR A C 1
ATOM 634 O O . TYR A 1 80 ? -8.560 -4.824 10.210 1.00 98.12 80 TYR A O 1
ATOM 642 N N . GLY A 1 81 ? -6.952 -5.913 9.081 1.00 97.94 81 GLY A N 1
ATOM 643 C CA . GLY A 1 81 ? -7.845 -6.947 8.551 1.00 97.94 81 GLY A CA 1
ATOM 644 C C . GLY A 1 81 ? -8.531 -7.756 9.659 1.00 97.94 81 GLY A C 1
ATOM 645 O O . GLY A 1 81 ? -9.738 -7.994 9.603 1.00 97.94 81 GLY A O 1
ATOM 646 N N . GLY A 1 82 ? -7.786 -8.108 10.711 1.00 97.62 82 GLY A N 1
ATOM 647 C CA . GLY A 1 82 ? -8.321 -8.759 11.906 1.00 97.62 82 GLY A CA 1
ATOM 648 C C . GLY A 1 82 ? -9.346 -7.892 12.641 1.00 97.62 82 GLY A C 1
ATOM 649 O O . GLY A 1 82 ? -10.443 -8.362 12.934 1.00 97.62 82 GLY A O 1
ATOM 650 N N . LEU A 1 83 ? -9.037 -6.616 12.888 1.00 96.25 83 LEU A N 1
ATOM 651 C CA . LEU A 1 83 ? -9.955 -5.656 13.513 1.00 96.25 83 LEU A CA 1
ATOM 652 C C . LEU A 1 83 ? -11.220 -5.448 12.677 1.00 96.25 83 LEU A C 1
ATOM 654 O O . LEU A 1 83 ? -12.317 -5.439 13.230 1.00 96.25 83 LEU A O 1
ATOM 658 N N . LEU A 1 84 ? -11.084 -5.338 11.355 1.00 96.25 84 LEU A N 1
ATOM 659 C CA . LEU A 1 84 ? -12.206 -5.208 10.431 1.00 96.25 84 LEU A CA 1
ATOM 660 C C . LEU A 1 84 ? -13.143 -6.420 10.531 1.00 96.25 84 LEU A C 1
ATOM 662 O O . LEU A 1 84 ? -14.353 -6.252 10.678 1.00 96.25 84 LEU A O 1
ATOM 666 N N . GLY A 1 85 ? -12.589 -7.637 10.524 1.00 95.94 85 GLY A N 1
ATOM 667 C CA . GLY A 1 85 ? -13.359 -8.868 10.714 1.00 95.94 85 GLY A CA 1
ATOM 668 C C . GLY A 1 85 ? -14.028 -8.945 12.090 1.00 95.94 85 GLY A C 1
ATOM 669 O O . GLY A 1 85 ? -15.213 -9.268 12.190 1.00 95.94 85 GLY A O 1
ATOM 670 N N . LEU A 1 86 ? -13.302 -8.592 13.154 1.00 94.81 86 LEU A N 1
ATOM 671 C CA . LEU A 1 86 ? -13.830 -8.564 14.519 1.00 94.81 86 LEU A CA 1
ATOM 672 C C . LEU A 1 86 ? -14.992 -7.575 14.661 1.00 94.81 86 LEU A C 1
ATOM 674 O O . LEU A 1 86 ? -16.041 -7.950 15.190 1.00 94.81 86 LEU A O 1
ATOM 678 N N . TYR A 1 87 ? -14.851 -6.344 14.165 1.00 94.19 87 TYR A N 1
ATOM 679 C CA . TYR A 1 87 ? -15.922 -5.349 14.217 1.00 94.19 87 TYR A CA 1
ATOM 680 C C . TYR A 1 87 ? -17.121 -5.748 13.361 1.00 94.19 87 TYR A C 1
ATOM 682 O O . TYR A 1 87 ? -18.251 -5.612 13.827 1.00 94.19 87 TYR A O 1
ATOM 690 N N . ALA A 1 88 ? -16.909 -6.337 12.181 1.00 93.12 88 ALA A N 1
ATOM 691 C CA . ALA A 1 88 ? -18.001 -6.852 11.359 1.00 93.12 88 ALA A CA 1
ATOM 692 C C . ALA A 1 88 ? -18.808 -7.943 12.093 1.00 93.12 88 ALA A C 1
ATOM 694 O O . ALA A 1 88 ? -20.040 -7.902 12.114 1.00 93.12 88 ALA A O 1
ATOM 695 N N . ILE A 1 89 ? -18.133 -8.893 12.754 1.00 95.50 89 ILE A N 1
ATOM 696 C CA . ILE A 1 89 ? -18.791 -9.954 13.536 1.00 95.50 89 ILE A CA 1
ATOM 697 C C . ILE A 1 89 ? -19.541 -9.371 14.741 1.00 95.50 89 ILE A C 1
ATOM 699 O O . ILE A 1 89 ? -20.673 -9.773 15.020 1.00 95.50 89 ILE A O 1
ATOM 703 N N . ARG A 1 90 ? -18.937 -8.427 15.469 1.00 93.62 90 ARG A N 1
ATOM 704 C CA . ARG A 1 90 ? -19.548 -7.816 16.662 1.00 93.62 90 ARG A CA 1
ATOM 705 C C . ARG A 1 90 ? -20.754 -6.952 16.308 1.00 93.62 90 ARG A C 1
ATOM 707 O O . ARG A 1 90 ? -21.785 -7.068 16.969 1.00 93.62 90 ARG A O 1
ATOM 714 N N . GLN A 1 91 ? -20.688 -6.216 15.200 1.00 90.69 91 GLN A N 1
ATOM 715 C CA . GLN A 1 91 ? -21.814 -5.447 14.677 1.00 90.69 91 GLN A CA 1
ATOM 716 C C . GLN A 1 91 ? -22.991 -6.352 14.284 1.00 90.69 91 GLN A C 1
ATOM 718 O O . GLN A 1 91 ? -24.136 -6.040 14.606 1.00 90.69 91 GLN A O 1
ATOM 723 N N . ARG A 1 92 ? -22.732 -7.519 13.671 1.00 93.12 92 ARG A N 1
ATOM 724 C CA . ARG A 1 92 ? -23.774 -8.530 13.384 1.00 93.12 92 ARG A CA 1
ATOM 725 C C . ARG A 1 92 ? -24.446 -9.077 14.646 1.00 93.12 92 ARG A C 1
ATOM 727 O O . ARG A 1 92 ? -25.593 -9.501 14.580 1.00 93.12 92 ARG A O 1
ATOM 734 N N . ARG A 1 93 ? -23.751 -9.054 15.786 1.00 94.69 93 ARG A N 1
ATOM 735 C CA . ARG A 1 93 ? -24.267 -9.443 17.109 1.00 94.69 93 ARG A CA 1
ATOM 736 C C . ARG A 1 93 ? -24.844 -8.264 17.908 1.00 94.69 93 ARG A C 1
ATOM 738 O O . ARG A 1 93 ? -25.092 -8.423 19.097 1.00 94.69 93 ARG A O 1
ATOM 745 N N . ALA A 1 94 ? -25.035 -7.101 17.278 1.00 91.56 94 ALA A N 1
ATOM 746 C CA . ALA A 1 94 ? -25.526 -5.871 17.905 1.00 91.56 94 ALA A CA 1
ATOM 747 C C . ALA A 1 94 ? -24.649 -5.332 19.059 1.00 91.56 94 ALA A C 1
ATOM 749 O O . ALA A 1 94 ? -25.129 -4.587 19.913 1.00 91.56 94 ALA A O 1
ATOM 750 N N . TYR A 1 95 ? -23.352 -5.661 19.068 1.00 87.81 95 TYR A N 1
ATOM 751 C CA . TYR A 1 95 ? -22.374 -5.036 19.960 1.00 87.81 95 TYR A CA 1
ATOM 752 C C . TYR A 1 95 ? -21.677 -3.876 19.245 1.00 87.81 95 TYR A C 1
ATOM 754 O O . TYR A 1 95 ? -21.019 -4.072 18.222 1.00 87.81 95 TYR A O 1
ATOM 762 N N . PHE A 1 96 ? -21.797 -2.673 19.810 1.00 86.56 96 PHE A N 1
ATOM 763 C CA . PHE A 1 96 ? -21.170 -1.454 19.298 1.00 86.56 96 PHE A CA 1
ATOM 764 C C . PHE A 1 96 ? -20.036 -1.015 20.231 1.00 86.56 96 PHE A C 1
ATOM 766 O O . PHE A 1 96 ? -20.270 -0.386 21.262 1.00 86.56 96 PHE A O 1
ATOM 773 N N . ASP A 1 97 ? -18.797 -1.371 19.883 1.00 81.88 97 ASP A N 1
ATOM 774 C CA . ASP A 1 97 ? -17.626 -1.094 20.733 1.00 81.88 97 ASP A CA 1
ATOM 775 C C . ASP A 1 97 ? -17.129 0.352 20.623 1.00 81.88 97 ASP 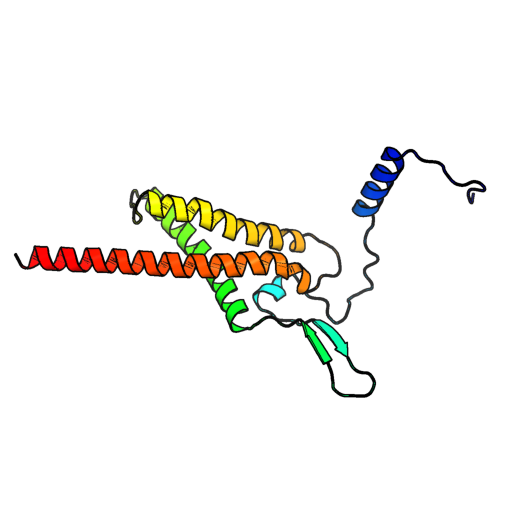A C 1
ATOM 777 O O . ASP A 1 97 ? -16.579 0.909 21.576 1.00 81.88 97 ASP A O 1
ATOM 781 N N . LEU A 1 98 ? -17.312 0.951 19.445 1.00 87.12 98 LEU A N 1
ATOM 782 C CA . LEU A 1 98 ? -16.815 2.276 19.092 1.00 87.12 98 LEU A CA 1
ATOM 783 C C . LEU A 1 98 ? -17.944 3.308 19.112 1.00 87.12 98 LEU A C 1
ATOM 785 O O . LEU A 1 98 ? -19.100 3.007 18.818 1.00 87.12 98 LEU A O 1
ATOM 789 N N . THR A 1 99 ? -17.592 4.561 19.404 1.00 89.75 99 THR A N 1
ATOM 790 C CA . THR A 1 99 ? -18.510 5.689 19.203 1.00 89.75 99 THR A CA 1
ATOM 791 C C . THR A 1 99 ? -18.785 5.879 17.704 1.00 89.75 99 THR A C 1
ATOM 793 O O . THR A 1 99 ? -17.920 5.541 16.889 1.00 89.75 99 THR A O 1
ATOM 796 N N . PRO A 1 100 ? -19.931 6.464 17.299 1.00 89.69 100 PRO A N 1
ATOM 797 C CA . PRO A 1 100 ? -20.267 6.633 15.881 1.00 89.69 100 PRO A CA 1
ATOM 798 C C . PRO A 1 100 ? -19.164 7.327 15.070 1.00 89.69 100 PRO A C 1
ATOM 800 O O . PRO A 1 100 ? -18.793 6.866 13.995 1.00 89.69 100 PRO A O 1
ATOM 803 N N . ARG A 1 101 ? -18.552 8.376 15.637 1.00 90.75 101 ARG A N 1
ATOM 804 C CA . ARG A 1 101 ? -17.441 9.107 15.011 1.00 90.75 101 ARG A CA 1
ATOM 805 C C . ARG A 1 101 ? -16.179 8.252 14.851 1.00 90.75 101 ARG A C 1
ATOM 807 O O . ARG A 1 101 ? -15.523 8.323 13.815 1.00 90.75 101 ARG A O 1
ATOM 814 N N . ALA A 1 102 ? -15.827 7.456 15.863 1.00 91.44 102 ALA A N 1
ATOM 815 C CA . ALA A 1 102 ? -14.663 6.573 15.800 1.00 91.44 102 ALA A CA 1
ATOM 816 C C . ALA A 1 102 ? -14.883 5.427 14.804 1.00 91.44 102 ALA A C 1
ATOM 818 O O . ALA A 1 102 ? -13.986 5.104 14.031 1.00 91.44 102 ALA A O 1
ATOM 819 N N . SER A 1 103 ? -16.096 4.870 14.770 1.00 92.56 103 SER A N 1
ATOM 820 C CA . SER A 1 103 ? -16.491 3.862 13.788 1.00 92.56 103 SER A CA 1
ATOM 821 C C . SER A 1 103 ? -16.406 4.405 12.363 1.00 92.56 103 SER A C 1
ATOM 823 O O . SER A 1 103 ? -15.865 3.733 11.493 1.00 92.56 103 SER A O 1
ATOM 825 N N . GLN A 1 104 ? -16.898 5.624 12.126 1.00 93.56 104 GLN A N 1
ATOM 826 C CA . GLN A 1 104 ? -16.818 6.255 10.812 1.00 93.56 104 GLN A CA 1
ATOM 827 C C . GLN A 1 104 ? -15.360 6.450 10.375 1.00 93.56 104 GLN A C 1
ATOM 829 O O . GLN A 1 104 ? -14.990 6.023 9.288 1.00 93.56 104 GLN A O 1
ATOM 834 N N . LYS A 1 105 ? -14.498 6.999 11.244 1.00 93.38 105 LYS A N 1
ATOM 835 C CA . LYS A 1 105 ? -13.059 7.143 10.953 1.00 93.38 105 LYS A CA 1
ATOM 836 C C . LYS A 1 105 ? -12.400 5.789 10.641 1.00 93.38 105 LYS A C 1
ATOM 838 O O . LYS A 1 105 ? -11.572 5.718 9.736 1.00 93.38 105 LYS A O 1
ATOM 843 N N . PHE A 1 106 ? -12.762 4.729 11.370 1.00 94.88 106 PHE A N 1
ATOM 844 C CA . PHE A 1 106 ? -12.238 3.376 11.158 1.00 94.88 106 PHE A CA 1
ATOM 845 C C . PHE A 1 106 ? -12.555 2.817 9.770 1.00 94.88 106 PHE A C 1
ATOM 847 O O . PHE A 1 106 ? -11.663 2.263 9.121 1.00 94.88 106 PHE A O 1
ATOM 854 N N . TYR A 1 107 ? -13.798 2.975 9.315 1.00 94.31 107 TYR A N 1
ATOM 855 C CA . TYR A 1 107 ? -14.215 2.494 8.004 1.00 94.31 107 TYR A CA 1
ATOM 856 C C . TYR A 1 107 ? -13.744 3.423 6.882 1.00 94.31 107 TYR A C 1
ATOM 858 O O . TYR A 1 107 ? -13.106 2.950 5.952 1.00 94.31 107 TYR A O 1
ATOM 866 N N . ASP A 1 108 ? -13.949 4.735 6.989 1.00 94.19 108 ASP A N 1
ATOM 867 C CA . ASP A 1 108 ? -13.637 5.665 5.898 1.00 94.19 108 ASP A CA 1
ATOM 868 C C . ASP A 1 108 ? -12.123 5.749 5.649 1.00 94.19 108 ASP A C 1
ATOM 870 O O . ASP A 1 108 ? -11.643 5.459 4.554 1.00 94.19 108 ASP A O 1
ATOM 874 N N . ALA A 1 109 ? -11.336 6.096 6.672 1.00 95.12 109 ALA A N 1
ATOM 875 C CA . ALA A 1 109 ? -9.892 6.259 6.506 1.00 95.12 109 ALA A CA 1
ATOM 876 C C . ALA A 1 109 ? -9.173 4.905 6.442 1.00 95.12 109 ALA A C 1
ATOM 878 O O . ALA A 1 109 ? -8.326 4.684 5.576 1.00 95.12 109 ALA A O 1
ATOM 879 N N . GLY A 1 110 ? -9.526 3.984 7.342 1.00 95.50 110 GLY A N 1
ATOM 880 C CA . GLY A 1 110 ? -8.877 2.680 7.415 1.00 95.50 110 GLY A CA 1
ATOM 881 C C . GLY A 1 110 ? -9.096 1.840 6.154 1.00 95.50 110 GLY A C 1
ATOM 882 O O . GLY A 1 110 ? -8.130 1.278 5.635 1.00 95.50 110 GLY A O 1
ATOM 883 N N . CYS A 1 111 ? -10.322 1.790 5.608 1.00 95.88 111 CYS A N 1
ATOM 884 C CA . CYS A 1 111 ? -10.577 0.989 4.410 1.00 95.88 111 CYS A CA 1
ATOM 885 C C . CYS A 1 111 ? -9.910 1.598 3.180 1.00 95.88 111 CYS A C 1
ATOM 887 O O . CYS A 1 111 ? -9.386 0.840 2.372 1.00 95.88 111 CYS A O 1
ATOM 889 N N . VAL A 1 112 ? -9.853 2.928 3.043 1.00 97.25 112 VAL A N 1
ATOM 890 C CA . VAL A 1 112 ? -9.115 3.563 1.936 1.00 97.25 112 VAL A CA 1
ATOM 891 C C . VAL A 1 112 ? -7.638 3.171 1.968 1.00 97.25 112 VAL A C 1
ATOM 893 O O . VAL A 1 112 ? -7.084 2.801 0.935 1.00 97.25 112 VAL A O 1
ATOM 896 N N . LEU A 1 113 ? -7.002 3.182 3.143 1.00 98.12 113 LEU A N 1
ATOM 897 C CA . LEU A 1 113 ? -5.595 2.794 3.280 1.00 98.12 113 LEU A CA 1
ATOM 898 C C . LEU A 1 113 ? -5.376 1.296 3.026 1.00 98.12 113 LEU A C 1
ATOM 900 O O . LEU A 1 113 ? -4.456 0.915 2.301 1.00 98.12 113 LEU A O 1
ATOM 904 N N . PHE A 1 114 ? -6.237 0.445 3.583 1.00 98.25 114 PHE A N 1
ATOM 905 C CA . PHE A 1 114 ? -6.154 -1.006 3.422 1.00 98.25 114 PHE A CA 1
ATOM 906 C C . PHE A 1 114 ? -6.431 -1.454 1.982 1.00 98.25 114 PHE A C 1
ATOM 908 O O . PHE A 1 114 ? -5.686 -2.259 1.428 1.00 98.25 114 PHE A O 1
ATOM 915 N N . LEU A 1 115 ? -7.467 -0.912 1.341 1.00 98.00 115 LEU A N 1
ATOM 916 C CA . LEU A 1 115 ? -7.759 -1.184 -0.065 1.00 98.00 115 LEU A CA 1
ATOM 917 C C . LEU A 1 115 ? -6.692 -0.577 -0.971 1.00 98.00 115 LEU A C 1
ATOM 919 O O . LEU A 1 115 ? -6.282 -1.230 -1.921 1.00 98.00 115 LEU A O 1
ATOM 923 N N . GLY A 1 116 ? -6.186 0.618 -0.658 1.00 98.06 116 GLY A N 1
ATOM 924 C CA . GLY A 1 116 ? -5.072 1.231 -1.378 1.00 98.06 116 GLY A CA 1
ATOM 925 C C . GLY A 1 116 ? -3.835 0.333 -1.411 1.00 98.06 116 GLY A C 1
ATOM 926 O O . GLY A 1 116 ? -3.236 0.174 -2.475 1.00 98.06 116 GLY A O 1
ATOM 927 N N . TYR A 1 117 ? -3.511 -0.331 -0.293 1.00 98.44 117 TYR A N 1
ATOM 928 C CA . TYR A 1 117 ? -2.462 -1.354 -0.237 1.00 9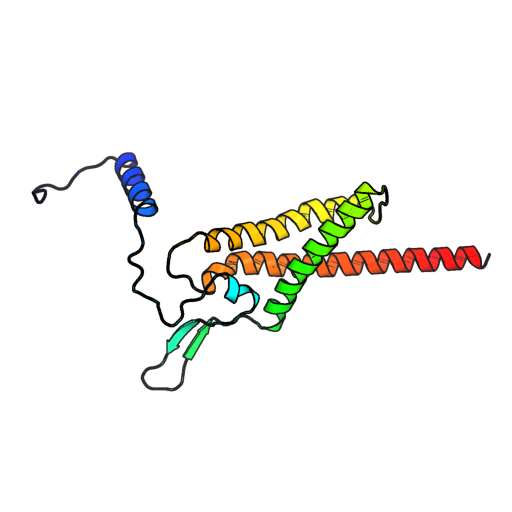8.44 117 TYR A CA 1
ATOM 929 C C . TYR A 1 117 ? -2.732 -2.504 -1.218 1.00 98.44 117 TYR A C 1
ATOM 931 O O . TYR A 1 117 ? -1.887 -2.798 -2.062 1.00 98.44 117 TYR A O 1
ATOM 939 N N . TRP A 1 118 ? -3.914 -3.124 -1.152 1.00 98.12 118 TRP A N 1
ATOM 940 C CA . TRP A 1 118 ? -4.243 -4.273 -2.000 1.00 98.12 118 TRP A CA 1
ATOM 941 C C . TRP A 1 118 ? -4.369 -3.913 -3.480 1.00 98.12 118 TRP A C 1
ATOM 943 O O . TRP A 1 118 ? -3.883 -4.659 -4.322 1.00 98.12 118 TRP A O 1
ATOM 953 N N . LEU A 1 119 ? -4.942 -2.760 -3.821 1.00 97.94 119 LEU A N 1
ATOM 954 C CA . LEU A 1 119 ? -5.049 -2.289 -5.205 1.00 97.94 119 LEU A CA 1
ATOM 955 C C . LEU A 1 119 ? -3.678 -2.050 -5.844 1.00 97.94 119 LEU A C 1
ATOM 957 O O . LEU A 1 119 ? -3.526 -2.260 -7.042 1.00 97.94 119 LEU A O 1
ATOM 961 N N . HIS A 1 120 ? -2.673 -1.667 -5.055 1.00 97.69 120 HIS A N 1
ATOM 962 C CA . HIS A 1 120 ? -1.296 -1.510 -5.528 1.00 97.69 120 HIS A CA 1
ATOM 963 C C . HIS A 1 120 ? -0.449 -2.777 -5.373 1.00 97.69 120 HIS A C 1
ATOM 965 O O . HIS A 1 120 ? 0.727 -2.748 -5.721 1.00 97.69 120 HIS A O 1
ATOM 971 N N . TYR A 1 121 ? -0.998 -3.873 -4.848 1.00 97.81 121 TYR A N 1
ATOM 972 C CA . TYR A 1 121 ? -0.256 -5.114 -4.627 1.00 97.81 121 TYR A CA 1
ATOM 973 C C . TYR A 1 121 ? -0.802 -6.283 -5.455 1.00 97.81 121 TYR A C 1
ATOM 975 O O . TYR A 1 121 ? -0.039 -6.948 -6.152 1.00 97.81 121 TYR A O 1
ATOM 983 N N . LEU A 1 122 ? -2.121 -6.494 -5.443 1.00 97.38 122 LEU A N 1
ATOM 984 C CA . LEU A 1 122 ? -2.800 -7.595 -6.131 1.00 97.38 122 LEU A CA 1
ATOM 985 C C . LEU A 1 122 ? -2.556 -7.652 -7.642 1.00 97.38 122 LEU A C 1
ATOM 987 O O . LEU A 1 122 ? -2.349 -8.760 -8.130 1.00 97.38 122 LEU A O 1
ATOM 991 N N . PRO A 1 123 ? -2.538 -6.537 -8.403 1.00 95.44 123 PRO A N 1
ATOM 992 C CA . PRO A 1 123 ? -2.370 -6.622 -9.853 1.00 95.44 123 PRO A CA 1
ATOM 993 C C . PRO A 1 123 ? -1.090 -7.347 -10.274 1.00 95.44 123 PRO A C 1
ATOM 995 O O . PRO A 1 123 ? -1.076 -8.013 -11.302 1.00 95.44 123 PRO A O 1
ATOM 998 N N . TYR A 1 124 ? -0.029 -7.274 -9.465 1.00 94.06 124 TYR A N 1
ATOM 999 C CA . TYR A 1 124 ? 1.253 -7.897 -9.780 1.00 94.06 124 TYR A CA 1
ATOM 1000 C C . TYR A 1 124 ? 1.240 -9.427 -9.735 1.00 94.06 124 TYR A C 1
ATOM 1002 O O . TYR A 1 124 ? 2.112 -10.040 -10.337 1.00 94.06 124 TYR A O 1
ATOM 1010 N N . PHE A 1 125 ? 0.255 -10.048 -9.080 1.00 94.44 125 PHE A N 1
ATOM 1011 C CA . PHE A 1 125 ? 0.080 -11.506 -9.106 1.00 94.44 125 PHE A CA 1
ATOM 1012 C C . PHE A 1 125 ? -0.434 -12.021 -10.454 1.00 94.44 125 PHE A C 1
ATOM 1014 O O . PHE A 1 125 ? -0.319 -13.209 -10.732 1.00 94.44 125 PHE A O 1
ATOM 1021 N N . PHE A 1 126 ? -0.998 -11.138 -11.280 1.00 92.06 126 PHE A N 1
ATOM 1022 C CA . PHE A 1 126 ? -1.580 -11.468 -12.582 1.00 92.06 126 PHE A CA 1
ATOM 1023 C C . PHE A 1 126 ? -0.735 -10.938 -13.749 1.00 92.06 126 PHE A C 1
ATOM 1025 O O . PHE A 1 126 ? -1.221 -10.840 -14.872 1.00 92.06 126 PHE A O 1
ATOM 1032 N N . MET A 1 127 ? 0.502 -10.513 -13.476 1.00 87.56 127 MET A N 1
ATOM 1033 C CA . MET A 1 127 ? 1.390 -9.900 -14.462 1.00 87.56 127 MET A CA 1
ATOM 1034 C C . MET A 1 127 ? 2.481 -10.886 -14.867 1.00 87.56 127 MET A C 1
ATOM 1036 O O . MET A 1 127 ? 3.400 -11.147 -14.094 1.00 87.56 127 MET A O 1
ATOM 1040 N N . ASP A 1 128 ? 2.432 -11.349 -16.114 1.00 82.25 128 ASP A N 1
ATOM 1041 C CA . ASP A 1 128 ? 3.416 -12.272 -16.691 1.00 82.25 128 ASP A CA 1
ATOM 1042 C C . ASP A 1 128 ? 4.649 -11.523 -17.224 1.00 82.25 128 ASP A C 1
ATOM 1044 O O . ASP A 1 128 ? 4.956 -11.530 -18.417 1.00 82.25 128 ASP A O 1
ATOM 1048 N N . ARG A 1 129 ? 5.356 -10.805 -16.344 1.00 84.19 129 ARG A N 1
ATOM 1049 C CA . ARG A 1 129 ? 6.589 -10.079 -16.695 1.00 84.19 129 ARG A CA 1
ATOM 1050 C C . ARG A 1 129 ? 7.624 -10.149 -15.580 1.00 84.19 129 ARG A C 1
ATOM 1052 O O . ARG A 1 129 ? 7.303 -10.477 -14.445 1.00 84.19 129 ARG A O 1
ATOM 1059 N N . THR A 1 130 ? 8.866 -9.766 -15.870 1.00 88.56 130 THR A N 1
ATOM 1060 C CA . THR A 1 130 ? 9.894 -9.635 -14.828 1.00 88.56 130 THR A CA 1
ATOM 1061 C C . THR A 1 130 ? 9.520 -8.530 -13.842 1.00 88.56 130 THR A C 1
ATOM 1063 O O . THR A 1 130 ? 9.344 -7.368 -14.222 1.00 88.56 130 THR A O 1
ATOM 1066 N N . LEU A 1 131 ? 9.414 -8.895 -12.566 1.00 91.06 131 LEU A N 1
ATOM 1067 C CA . LEU A 1 131 ? 9.094 -7.983 -11.479 1.00 91.06 131 LEU A CA 1
ATOM 1068 C C . LEU A 1 131 ? 10.270 -7.832 -10.514 1.00 91.06 131 LEU A C 1
ATOM 1070 O O . LEU A 1 131 ? 11.222 -8.610 -10.489 1.00 91.06 131 LEU A O 1
ATOM 1074 N N . PHE A 1 132 ? 10.188 -6.769 -9.727 1.00 93.19 132 PHE A N 1
ATOM 1075 C CA . PHE A 1 132 ? 11.247 -6.299 -8.851 1.00 93.19 132 PHE A CA 1
ATOM 1076 C C . PHE A 1 132 ? 10.635 -5.635 -7.622 1.00 93.19 132 PHE A C 1
ATOM 1078 O O . PHE A 1 132 ? 9.575 -5.019 -7.731 1.00 93.19 132 PHE A O 1
ATOM 1085 N N . LEU A 1 133 ? 11.359 -5.627 -6.502 1.00 94.50 133 LEU A N 1
ATOM 1086 C CA . LEU A 1 133 ? 10.935 -5.021 -5.233 1.00 94.50 133 LEU A CA 1
ATOM 1087 C C . LEU A 1 133 ? 10.397 -3.582 -5.358 1.00 94.50 133 LEU A C 1
ATOM 1089 O O . LEU A 1 133 ? 9.477 -3.210 -4.634 1.00 94.50 133 LEU A O 1
ATOM 1093 N N . HIS A 1 134 ? 10.920 -2.764 -6.277 1.00 94.69 134 HIS A N 1
ATOM 1094 C CA . HIS A 1 134 ? 10.453 -1.381 -6.433 1.00 94.69 134 HIS A CA 1
ATOM 1095 C C . HIS A 1 134 ? 8.980 -1.273 -6.875 1.00 94.69 134 HIS A C 1
ATOM 1097 O O . HIS A 1 134 ? 8.323 -0.286 -6.552 1.00 94.69 134 HIS A O 1
ATOM 1103 N N . HIS A 1 135 ? 8.431 -2.300 -7.535 1.00 95.00 135 HIS A N 1
ATOM 1104 C CA . HIS A 1 135 ? 7.011 -2.371 -7.901 1.00 95.00 135 HIS A CA 1
ATOM 1105 C C . HIS A 1 135 ? 6.093 -2.386 -6.674 1.00 95.00 135 HIS A C 1
ATOM 1107 O O . HIS A 1 135 ? 4.960 -1.917 -6.741 1.00 95.00 135 HIS A O 1
ATOM 1113 N N . TYR A 1 136 ? 6.598 -2.874 -5.538 1.00 97.00 136 TYR A N 1
ATOM 1114 C CA . TYR A 1 136 ? 5.876 -2.913 -4.272 1.00 97.00 136 TYR A CA 1
ATOM 1115 C C . TYR A 1 136 ? 5.880 -1.575 -3.522 1.00 97.00 136 TYR A C 1
ATOM 1117 O O . TYR A 1 136 ? 5.087 -1.396 -2.600 1.00 97.00 136 TYR A O 1
ATOM 1125 N N . LEU A 1 137 ? 6.748 -0.619 -3.877 1.00 96.56 137 LEU A N 1
ATOM 1126 C CA . LEU A 1 137 ? 6.893 0.634 -3.123 1.00 96.56 137 LEU A CA 1
ATOM 1127 C C . LEU A 1 137 ? 5.601 1.471 -3.037 1.00 96.56 137 LEU A C 1
ATOM 1129 O O . LEU A 1 137 ? 5.332 1.999 -1.958 1.00 96.56 137 LEU A O 1
ATOM 1133 N N . PRO A 1 138 ? 4.752 1.565 -4.080 1.00 97.50 138 PRO A N 1
ATOM 1134 C CA . PRO A 1 138 ? 3.447 2.212 -3.953 1.00 97.50 138 PRO A CA 1
ATOM 1135 C C . PRO A 1 138 ? 2.559 1.549 -2.891 1.00 97.50 138 PRO A C 1
ATOM 1137 O O . PRO A 1 138 ? 2.040 2.234 -2.012 1.00 97.50 138 PRO A O 1
ATOM 1140 N N . ALA A 1 139 ? 2.450 0.214 -2.897 1.00 98.00 139 ALA A N 1
ATOM 1141 C CA . ALA A 1 139 ? 1.721 -0.521 -1.862 1.00 98.00 139 ALA A CA 1
ATOM 1142 C C . ALA A 1 139 ? 2.354 -0.309 -0.476 1.00 98.00 139 ALA A C 1
ATOM 1144 O O . ALA A 1 139 ? 1.655 -0.101 0.515 1.00 98.00 139 ALA A O 1
ATOM 1145 N N . TYR A 1 140 ? 3.685 -0.288 -0.402 1.00 97.62 140 TYR A N 1
ATOM 1146 C CA . TYR A 1 140 ? 4.426 -0.026 0.826 1.00 97.62 140 TYR A CA 1
ATOM 1147 C C . TYR A 1 140 ? 4.081 1.334 1.458 1.00 97.62 140 TYR A C 1
ATOM 1149 O O . TYR A 1 140 ? 3.962 1.414 2.679 1.00 97.62 140 TYR A O 1
ATOM 1157 N N . ILE A 1 141 ? 3.844 2.385 0.667 1.00 97.94 141 ILE A N 1
ATOM 1158 C CA . ILE A 1 141 ? 3.414 3.692 1.194 1.00 97.94 141 ILE A CA 1
ATOM 1159 C C . ILE A 1 141 ? 2.069 3.565 1.921 1.00 97.94 141 ILE A C 1
ATOM 1161 O O . ILE A 1 141 ? 1.958 3.970 3.080 1.00 97.94 141 ILE A O 1
ATOM 1165 N N . PHE A 1 142 ? 1.070 2.934 1.293 1.00 98.31 142 PHE A N 1
ATOM 1166 C CA . PHE A 1 142 ? -0.225 2.669 1.936 1.00 98.31 142 PHE A CA 1
ATOM 1167 C C . PHE A 1 142 ? -0.071 1.831 3.205 1.00 98.31 142 PHE A C 1
ATOM 1169 O O . PHE A 1 142 ? -0.708 2.115 4.216 1.00 98.31 142 PHE A O 1
ATOM 1176 N N . LYS A 1 143 ? 0.829 0.847 3.179 1.00 96.06 143 LYS A N 1
ATOM 1177 C CA . LYS A 1 143 ? 1.156 -0.005 4.324 1.00 96.06 143 LYS A CA 1
ATOM 1178 C C . LYS A 1 143 ? 1.686 0.793 5.525 1.00 96.06 143 LYS A C 1
ATOM 1180 O O . LYS A 1 143 ? 1.288 0.536 6.660 1.00 96.06 143 LYS A O 1
ATOM 1185 N N . ILE A 1 144 ? 2.562 1.773 5.293 1.00 98.12 144 ILE A N 1
ATOM 1186 C CA . ILE A 1 144 ? 3.118 2.636 6.350 1.00 98.12 144 ILE A CA 1
ATOM 1187 C C . ILE A 1 144 ? 2.081 3.631 6.878 1.00 98.12 144 ILE A C 1
ATOM 1189 O O . ILE A 1 144 ? 1.988 3.838 8.088 1.00 98.12 144 ILE A O 1
ATOM 1193 N N . LEU A 1 145 ? 1.251 4.201 6.004 1.00 98.31 145 LEU A N 1
ATOM 1194 C CA . LEU A 1 145 ? 0.133 5.045 6.434 1.00 98.31 145 LEU A CA 1
ATOM 1195 C C . LEU A 1 145 ? -0.869 4.246 7.279 1.00 98.31 145 LEU A C 1
ATOM 1197 O O . LEU A 1 145 ? -1.323 4.718 8.322 1.00 98.31 145 LEU A O 1
ATOM 1201 N N . LEU A 1 146 ? -1.156 3.006 6.877 1.00 98.44 146 LEU A N 1
ATOM 1202 C CA . LEU A 1 146 ? -2.007 2.096 7.635 1.00 98.44 146 LEU A CA 1
ATOM 1203 C C . LEU A 1 146 ? -1.387 1.729 8.989 1.00 98.44 146 LEU A C 1
ATOM 1205 O O . LEU A 1 146 ? -2.108 1.640 9.976 1.00 98.44 146 LEU A O 1
ATOM 1209 N N . LEU A 1 147 ? -0.063 1.557 9.070 1.00 98.38 147 LEU A N 1
ATOM 1210 C CA . LEU A 1 147 ? 0.635 1.352 10.344 1.00 98.38 147 LEU A CA 1
ATOM 1211 C C . LEU A 1 147 ? 0.388 2.508 11.317 1.00 98.38 147 LEU A C 1
ATOM 1213 O O . LEU A 1 147 ? -0.014 2.261 12.453 1.00 98.38 147 LEU A O 1
ATOM 1217 N N . ALA A 1 148 ? 0.575 3.754 10.874 1.00 98.00 148 ALA A N 1
ATOM 1218 C CA . ALA A 1 148 ? 0.303 4.924 11.706 1.00 98.00 148 ALA A CA 1
ATOM 1219 C C . ALA A 1 148 ? -1.168 4.967 12.158 1.00 98.00 148 ALA A C 1
ATOM 1221 O O . ALA A 1 148 ? -1.451 5.192 13.334 1.00 98.00 148 ALA A O 1
ATOM 1222 N N . PHE A 1 149 ? -2.096 4.674 11.242 1.00 98.12 149 PHE A N 1
ATOM 1223 C CA . PHE A 1 149 ? -3.526 4.609 11.537 1.00 98.12 149 PHE A CA 1
ATOM 1224 C C . PHE A 1 149 ? -3.872 3.541 12.587 1.00 98.12 149 PHE A C 1
ATOM 1226 O O . PHE A 1 149 ? -4.620 3.809 13.524 1.00 98.12 149 PHE A O 1
ATOM 1233 N N . VAL A 1 150 ? -3.329 2.329 12.449 1.00 97.81 150 VAL A N 1
ATOM 1234 C CA . VAL A 1 150 ? -3.583 1.217 13.375 1.00 97.81 150 VAL A CA 1
ATOM 1235 C C . VAL A 1 150 ? -3.043 1.528 14.768 1.00 97.81 150 VAL A C 1
ATOM 1237 O O . VAL A 1 150 ? -3.730 1.249 15.746 1.00 97.81 150 VAL A O 1
ATOM 1240 N N . ILE A 1 151 ? -1.858 2.138 14.875 1.00 97.50 151 ILE A N 1
ATOM 1241 C CA . ILE A 1 151 ? -1.295 2.556 16.168 1.00 97.50 151 ILE A CA 1
ATOM 1242 C C . ILE A 1 151 ? -2.209 3.588 16.846 1.00 97.50 151 ILE A C 1
ATOM 1244 O O . ILE A 1 151 ? -2.552 3.405 18.014 1.00 97.50 151 ILE A O 1
ATOM 1248 N N . ASP A 1 152 ? -2.647 4.622 16.118 1.00 96.56 152 ASP A N 1
ATOM 1249 C CA . ASP A 1 152 ? -3.582 5.643 16.624 1.00 96.56 152 ASP A CA 1
ATOM 1250 C C . ASP A 1 152 ? -4.906 5.017 17.086 1.00 96.56 152 ASP A C 1
ATOM 1252 O O . ASP A 1 152 ? -5.399 5.301 18.179 1.00 96.56 152 ASP A O 1
ATOM 1256 N N . HIS A 1 153 ? -5.460 4.102 16.286 1.00 95.50 153 HIS A N 1
ATOM 1257 C CA . HIS A 1 153 ? -6.710 3.417 16.607 1.00 95.50 153 HIS A CA 1
ATOM 1258 C C . HIS A 1 153 ? -6.587 2.535 17.852 1.00 95.50 153 HIS A C 1
ATOM 1260 O O . HIS A 1 153 ? -7.439 2.600 18.738 1.00 95.50 153 HIS A O 1
ATOM 1266 N N . ILE A 1 154 ? -5.516 1.742 17.961 1.00 94.56 154 ILE A N 1
ATOM 1267 C CA . ILE A 1 154 ? -5.259 0.906 19.141 1.00 94.56 154 ILE A CA 1
ATOM 1268 C C . ILE A 1 154 ? -5.114 1.789 20.382 1.00 94.56 154 ILE A C 1
ATOM 1270 O O . ILE A 1 154 ? -5.794 1.543 21.380 1.00 94.56 154 ILE A O 1
ATOM 1274 N N . TYR A 1 155 ? -4.306 2.848 20.307 1.00 94.81 155 TYR A N 1
ATOM 1275 C CA . TYR A 1 155 ? -4.127 3.791 21.409 1.00 94.81 155 TYR A CA 1
ATOM 1276 C C . TYR A 1 155 ? -5.465 4.392 21.864 1.00 94.81 155 TYR A C 1
ATOM 1278 O O . TYR A 1 155 ? -5.808 4.322 23.044 1.00 94.81 155 TYR A O 1
ATOM 1286 N N . PHE A 1 156 ? -6.280 4.876 20.921 1.00 92.88 156 PHE A N 1
ATOM 1287 C CA . PHE A 1 156 ? -7.615 5.394 21.213 1.00 92.88 156 PHE A CA 1
ATOM 1288 C C . PHE A 1 156 ? -8.503 4.357 21.917 1.00 92.88 156 PHE A C 1
ATOM 1290 O O . PHE A 1 156 ? -9.147 4.672 22.920 1.00 92.88 156 PHE A O 1
ATOM 1297 N N . THR A 1 157 ? -8.532 3.110 21.432 1.00 90.69 157 THR A N 1
ATOM 1298 C CA . THR A 1 157 ? -9.360 2.057 22.045 1.00 90.69 157 THR A CA 1
ATOM 1299 C C . THR A 1 157 ? -8.929 1.708 23.469 1.00 90.69 157 THR A C 1
ATOM 1301 O O . THR A 1 157 ? -9.795 1.505 24.323 1.00 90.69 157 THR A O 1
ATOM 1304 N N . ILE A 1 158 ? -7.621 1.698 23.749 1.00 90.38 158 ILE A N 1
ATOM 1305 C CA . ILE A 1 158 ? -7.078 1.458 25.092 1.00 90.38 158 ILE A CA 1
ATOM 1306 C C . ILE A 1 158 ? -7.493 2.592 26.033 1.00 90.38 158 ILE A C 1
ATOM 1308 O O . ILE A 1 158 ? -8.091 2.323 27.074 1.00 90.38 158 ILE A O 1
ATOM 1312 N N . CYS A 1 159 ? -7.284 3.853 25.643 1.00 88.94 159 CYS A N 1
ATOM 1313 C CA . CYS A 1 159 ? -7.650 5.002 26.476 1.00 88.94 159 CYS A CA 1
ATOM 1314 C C . CYS A 1 159 ? -9.155 5.050 26.787 1.00 88.94 159 CYS A C 1
ATOM 1316 O O . CYS A 1 159 ? -9.555 5.334 27.918 1.00 88.94 159 CYS A O 1
ATOM 1318 N N . VAL A 1 160 ? -10.013 4.735 25.809 1.00 84.12 160 VAL A N 1
ATOM 1319 C CA . VAL A 1 160 ? -11.468 4.664 26.029 1.00 84.12 160 VAL A CA 1
ATOM 1320 C C . VAL A 1 160 ? -11.832 3.528 26.989 1.00 84.12 160 VAL A C 1
ATOM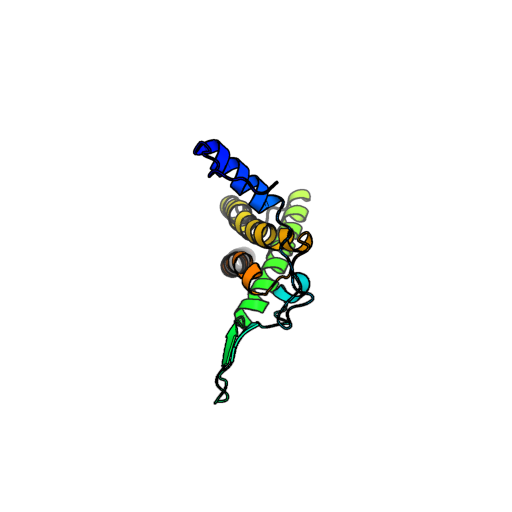 1322 O O . VAL A 1 160 ? -12.723 3.693 27.826 1.00 84.12 160 VAL A O 1
ATOM 1325 N N . HIS A 1 161 ? -11.160 2.379 26.891 1.00 81.25 161 HIS A N 1
ATOM 1326 C CA . HIS A 1 161 ? -11.392 1.253 27.792 1.00 81.25 161 HIS A CA 1
ATOM 1327 C C . HIS A 1 161 ? -10.966 1.571 29.234 1.00 81.25 161 HIS A C 1
ATOM 1329 O O . HIS A 1 161 ? -11.731 1.317 30.167 1.00 81.25 161 HIS A O 1
ATOM 1335 N N . GLU A 1 162 ? -9.794 2.179 29.422 1.00 81.75 162 GLU A N 1
ATOM 1336 C CA . GLU A 1 162 ? -9.296 2.598 30.738 1.00 81.75 162 GLU A CA 1
ATOM 1337 C C . GLU A 1 162 ? -10.197 3.650 31.391 1.00 81.75 162 GLU A C 1
ATOM 1339 O O . GLU A 1 162 ? -10.544 3.522 32.567 1.00 81.75 162 GLU A O 1
ATOM 1344 N N . SER A 1 163 ? -10.651 4.643 30.621 1.00 73.69 163 SER A N 1
ATOM 1345 C CA . SER A 1 163 ? -11.579 5.670 31.106 1.00 73.69 163 SER A CA 1
ATOM 1346 C C . SER A 1 163 ? -12.893 5.061 31.606 1.00 73.69 163 SER A C 1
ATOM 1348 O O . SER A 1 163 ? -13.342 5.384 32.708 1.00 73.69 163 SER A O 1
ATOM 1350 N N . LYS A 1 164 ? -13.472 4.113 30.852 1.00 67.88 164 LYS A N 1
ATOM 1351 C CA . LYS A 1 164 ? -14.682 3.390 31.273 1.00 67.88 164 LYS A CA 1
ATOM 1352 C C . LYS A 1 164 ? -14.443 2.570 32.541 1.00 67.88 164 LYS A C 1
ATOM 1354 O O . LYS A 1 164 ? -15.255 2.640 33.453 1.00 67.88 164 LYS A O 1
ATOM 1359 N N . ARG A 1 165 ? -13.329 1.833 32.629 1.00 67.00 165 ARG A N 1
ATOM 1360 C CA . ARG A 1 165 ? -12.996 1.000 33.799 1.00 67.00 165 ARG A CA 1
ATOM 1361 C C . ARG A 1 165 ? -12.806 1.832 35.072 1.00 67.00 165 ARG A C 1
ATOM 1363 O O . ARG A 1 165 ? -13.274 1.423 36.131 1.00 67.00 165 ARG A O 1
ATOM 1370 N N . SER A 1 166 ? -12.165 2.996 34.967 1.00 62.47 166 SER A N 1
ATOM 1371 C CA . SER A 1 166 ? -12.015 3.937 36.084 1.00 62.47 166 SER A CA 1
ATOM 1372 C C . SER A 1 166 ? -13.374 4.451 36.578 1.00 62.47 166 SER A C 1
ATOM 1374 O O . SER A 1 166 ? -13.653 4.411 37.774 1.00 62.47 166 SER A O 1
ATOM 1376 N N . PHE A 1 167 ? -14.269 4.825 35.656 1.00 58.81 167 PHE A N 1
ATOM 1377 C CA . PHE A 1 167 ? -15.624 5.268 35.998 1.00 58.81 167 PHE A CA 1
ATOM 1378 C C . PHE A 1 167 ? -16.450 4.165 36.676 1.00 58.81 167 PHE A C 1
ATOM 1380 O O . PHE A 1 167 ? -17.099 4.421 37.686 1.00 58.81 167 PHE A O 1
ATOM 1387 N N . THR A 1 168 ? -16.391 2.926 36.175 1.00 60.91 168 THR A N 1
ATOM 1388 C CA . THR A 1 168 ? -17.102 1.796 36.792 1.00 60.91 168 THR A CA 1
ATOM 1389 C C . THR A 1 168 ? -16.606 1.519 38.213 1.00 60.91 168 THR A C 1
ATOM 1391 O O . THR A 1 168 ? -17.414 1.247 39.094 1.00 60.91 168 THR A O 1
ATOM 1394 N N . ASN A 1 169 ? -15.300 1.640 38.469 1.00 55.28 169 ASN A N 1
ATOM 1395 C CA . ASN A 1 169 ? -14.741 1.445 39.810 1.00 55.28 169 ASN A CA 1
ATOM 1396 C C . ASN A 1 169 ? -15.172 2.540 40.801 1.00 55.28 169 ASN A C 1
ATOM 1398 O O . ASN A 1 169 ? -15.381 2.231 41.969 1.00 55.28 169 ASN A O 1
ATOM 1402 N N . ILE A 1 170 ? -15.345 3.789 40.351 1.00 59.12 170 ILE A N 1
ATOM 1403 C CA . ILE A 1 170 ? -15.864 4.879 41.197 1.00 59.12 170 ILE A CA 1
ATOM 1404 C C . ILE A 1 170 ? -17.321 4.606 41.598 1.00 59.12 170 ILE A C 1
ATOM 1406 O O . ILE A 1 170 ? -17.674 4.774 42.759 1.00 59.12 170 ILE A O 1
ATOM 1410 N N . PHE A 1 171 ? -18.152 4.119 40.673 1.00 49.91 171 PHE A N 1
ATOM 1411 C CA . PHE A 1 171 ? -19.561 3.813 40.950 1.00 49.91 171 PHE A CA 1
ATOM 1412 C C . PHE A 1 171 ? -19.791 2.557 41.803 1.00 49.91 171 PHE A C 1
ATOM 1414 O O . PHE A 1 171 ? -20.870 2.410 42.360 1.00 49.91 171 PHE A O 1
ATOM 1421 N N . ILE A 1 172 ? -18.816 1.650 41.908 1.00 55.41 172 ILE A N 1
ATOM 1422 C CA . ILE A 1 172 ? -18.906 0.461 42.779 1.00 55.41 172 ILE A CA 1
ATOM 1423 C C . ILE A 1 172 ? -18.496 0.791 44.230 1.00 55.41 172 ILE A C 1
ATOM 1425 O O . ILE A 1 172 ? -18.813 0.039 45.148 1.00 55.41 172 ILE A O 1
ATOM 1429 N N . LEU A 1 173 ? -17.794 1.908 44.446 1.00 50.03 173 LEU A N 1
ATOM 1430 C CA . LEU A 1 173 ? -17.292 2.352 45.753 1.00 50.03 173 LEU A CA 1
ATOM 1431 C C . LEU A 1 173 ? -18.159 3.438 46.426 1.00 50.03 173 LEU A C 1
ATOM 1433 O O . LEU 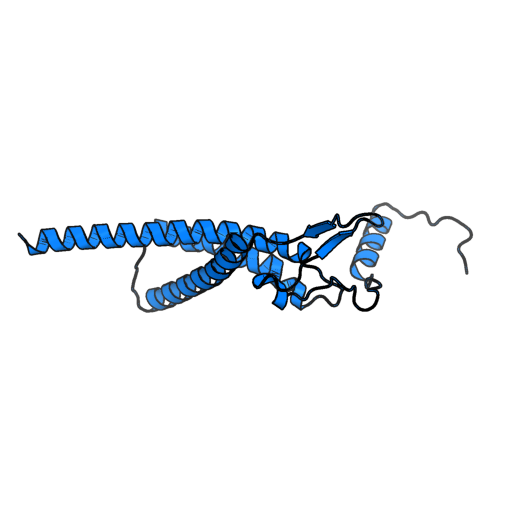A 1 173 ? -17.806 3.883 47.519 1.00 50.03 173 LEU A O 1
ATOM 1437 N N . CYS A 1 174 ? -19.273 3.845 45.812 1.00 44.88 174 CYS A N 1
ATOM 1438 C CA . CYS A 1 174 ? -20.300 4.719 46.395 1.00 44.88 174 CYS A CA 1
ATOM 1439 C C . CYS A 1 174 ? -21.598 3.940 46.618 1.00 44.88 174 CYS A C 1
ATOM 1441 O O . CYS A 1 174 ? -22.254 4.211 47.647 1.00 44.88 174 CYS A O 1
#